Protein AF-A0A093QPG7-F1 (afdb_monomer)

Nearest PDB structures (foldseek):
  2aff-assembly1_A  TM=9.514E-01  e=7.276E-06  Homo sapiens
  2ff4-assembly1_A  TM=9.191E-01  e=1.797E-02  Mycobacterium tuberculosis H37Rv
  3gqs-assembly2_B  TM=8.517E-01  e=1.872E-01  Chlamydia trachomatis D/UW-3/CX
  3gqs-assembly1_A  TM=8.669E-01  e=5.200E-01  Chlamydia trachomatis D/UW-3/CX
  7wrg-assembly2_B  TM=7.786E-01  e=2.685E-01  Caenorhabditis elegans

Sequence (92 aa):
RKTECDIRMRLPWVSNEHCKIEINENKEAVLTNLSTVNPTQLNGVCFEQPVPLKHGDVLTIIDRSFRFEYPLQSTPKKRRSRSPKDETLQVI

InterPro domains:
  IPR000253 Forkhead-associated (FHA) domain [PF00498] (1-61)
  IPR000253 Forkhead-associated (FHA) domain [PS50006] (1-47)
  IPR008984 SMAD/FHA domain superfamily [SSF49879] (1-73)

pLDDT: mean 85.39, std 17.69, range [40.09, 98.5]

Structure (mmCIF, N/CA/C/O backbone):
data_AF-A0A093QPG7-F1
#
_entry.id   AF-A0A093QPG7-F1
#
loop_
_atom_site.group_PDB
_atom_site.id
_atom_site.type_symbol
_atom_site.label_atom_id
_atom_site.label_alt_id
_atom_site.label_comp_id
_atom_site.label_asym_id
_atom_site.label_entity_id
_atom_site.label_seq_id
_atom_site.pdbx_PDB_ins_code
_atom_site.Cartn_x
_atom_site.Cartn_y
_atom_site.Cartn_z
_atom_site.occupancy
_atom_site.B_iso_or_equiv
_atom_site.auth_seq_id
_atom_site.auth_comp_id
_atom_site.auth_asym_id
_atom_site.auth_atom_id
_atom_site.pdbx_PDB_model_num
ATOM 1 N N . ARG A 1 1 ? 12.481 -2.8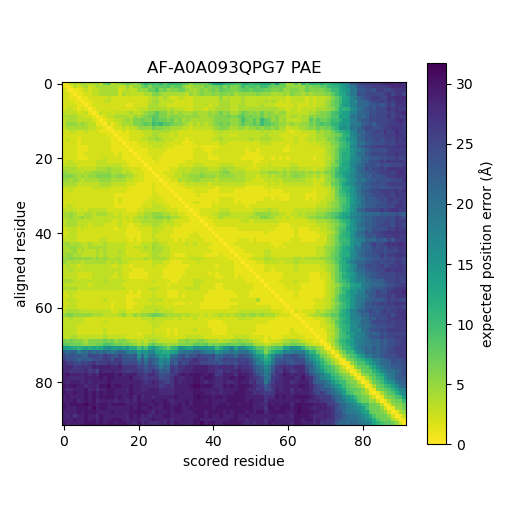36 1.151 1.00 83.00 1 ARG A N 1
ATOM 2 C CA . ARG A 1 1 ? 13.719 -3.596 1.473 1.00 83.00 1 ARG A CA 1
ATOM 3 C C . ARG A 1 1 ? 14.834 -2.746 2.059 1.00 83.00 1 ARG A C 1
ATOM 5 O O . ARG A 1 1 ? 15.662 -3.320 2.761 1.00 83.00 1 ARG A O 1
ATOM 12 N N . LYS A 1 2 ? 14.910 -1.448 1.747 1.00 88.38 2 LYS A N 1
ATOM 13 C CA . LYS A 1 2 ? 15.988 -0.616 2.276 1.00 88.38 2 LYS A CA 1
ATOM 14 C C . LYS A 1 2 ? 15.872 -0.421 3.795 1.00 88.38 2 LYS A C 1
ATOM 16 O O . LYS A 1 2 ? 14.861 -0.783 4.399 1.00 88.38 2 LYS A O 1
ATOM 21 N N . THR A 1 3 ? 16.935 0.085 4.409 1.00 90.25 3 THR A N 1
ATOM 22 C CA . THR A 1 3 ? 17.046 0.246 5.865 1.00 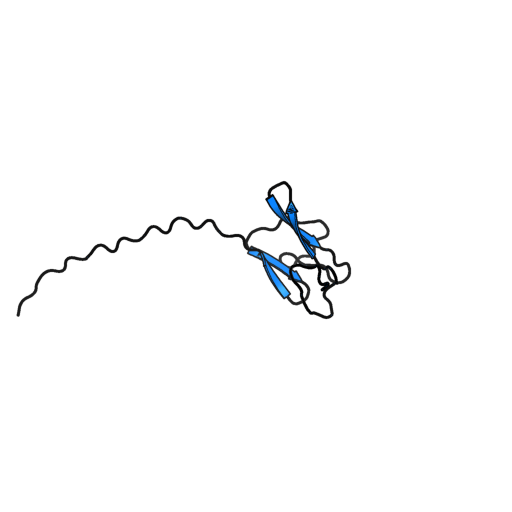90.25 3 THR A CA 1
ATOM 23 C C . THR A 1 3 ? 16.165 1.354 6.422 1.00 90.25 3 THR A C 1
ATOM 25 O O . THR A 1 3 ? 15.807 1.274 7.589 1.00 90.25 3 THR A O 1
ATOM 28 N N . GLU A 1 4 ? 15.794 2.334 5.601 1.00 91.38 4 GLU A N 1
ATOM 29 C CA . GLU A 1 4 ? 14.885 3.421 5.970 1.00 91.38 4 GLU A CA 1
ATOM 30 C C . GLU A 1 4 ? 13.412 3.002 6.052 1.00 91.38 4 GLU A C 1
ATOM 32 O O . GLU A 1 4 ? 12.610 3.739 6.609 1.00 91.38 4 GLU A O 1
ATOM 37 N N . CYS A 1 5 ? 13.029 1.839 5.510 1.00 93.50 5 CYS A N 1
ATOM 38 C CA . CYS A 1 5 ? 11.653 1.365 5.631 1.00 93.50 5 CYS A CA 1
ATOM 39 C C . CYS A 1 5 ? 11.366 0.924 7.072 1.00 93.50 5 CYS A C 1
ATOM 41 O O . CYS A 1 5 ? 12.080 0.066 7.598 1.00 93.50 5 CYS A O 1
ATOM 43 N N . ASP A 1 6 ? 10.257 1.394 7.646 1.00 94.25 6 ASP A N 1
ATOM 44 C CA . ASP A 1 6 ? 9.815 1.001 8.992 1.00 94.25 6 ASP A CA 1
ATOM 45 C C . ASP A 1 6 ? 9.580 -0.514 9.101 1.00 94.25 6 ASP A C 1
ATOM 47 O O . ASP A 1 6 ? 9.983 -1.166 10.066 1.00 94.25 6 ASP A O 1
ATOM 51 N N . ILE A 1 7 ? 8.975 -1.102 8.062 1.00 92.25 7 ILE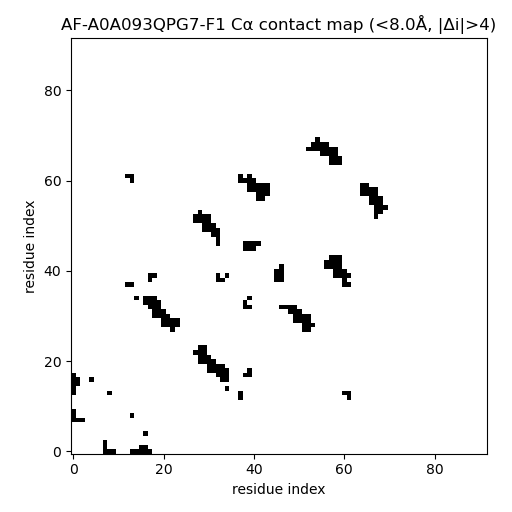 A N 1
ATOM 52 C CA . ILE A 1 7 ? 8.751 -2.544 7.944 1.00 92.25 7 ILE A CA 1
ATOM 53 C C . ILE A 1 7 ? 9.609 -3.094 6.805 1.00 92.25 7 ILE A C 1
ATOM 55 O O . ILE A 1 7 ? 9.452 -2.747 5.632 1.00 92.25 7 ILE A O 1
ATOM 59 N N . ARG A 1 8 ? 10.526 -4.004 7.147 1.00 92.31 8 ARG A N 1
ATOM 60 C CA . ARG A 1 8 ? 11.455 -4.622 6.191 1.00 92.31 8 ARG A CA 1
ATOM 61 C C . ARG A 1 8 ? 11.023 -6.041 5.839 1.00 92.31 8 ARG A C 1
ATOM 63 O O . ARG A 1 8 ? 11.070 -6.942 6.670 1.00 92.31 8 ARG A O 1
ATOM 70 N N . MET A 1 9 ? 10.690 -6.255 4.569 1.00 88.94 9 MET A N 1
ATOM 71 C CA . MET A 1 9 ? 10.353 -7.570 4.016 1.00 88.94 9 MET A CA 1
ATOM 72 C C . MET A 1 9 ? 11.513 -8.110 3.174 1.00 88.94 9 MET A C 1
ATOM 74 O O . MET A 1 9 ? 11.907 -7.486 2.189 1.00 88.94 9 MET A O 1
ATOM 78 N N . ARG A 1 10 ? 12.075 -9.266 3.547 1.00 86.81 10 ARG A N 1
ATOM 79 C CA . ARG A 1 10 ? 13.183 -9.911 2.816 1.00 86.81 10 ARG A CA 1
ATOM 80 C C . ARG A 1 10 ? 12.655 -10.932 1.812 1.00 86.81 10 ARG A C 1
ATOM 82 O O . ARG A 1 10 ? 12.641 -12.124 2.089 1.00 86.81 10 ARG A O 1
ATOM 89 N N . LEU A 1 11 ? 12.225 -10.444 0.653 1.00 87.81 11 LEU A N 1
ATOM 90 C CA . LEU A 1 11 ? 11.764 -11.269 -0.463 1.00 87.81 11 LEU A CA 1
ATOM 91 C C . LEU A 1 11 ? 12.412 -10.795 -1.775 1.00 87.81 11 LEU A C 1
ATOM 93 O O . LEU A 1 11 ? 12.673 -9.594 -1.922 1.00 87.81 11 LEU A O 1
ATOM 97 N N . PRO A 1 12 ? 12.678 -11.702 -2.732 1.00 86.00 12 PRO A N 1
ATOM 98 C CA . PRO A 1 12 ? 13.382 -11.372 -3.974 1.00 86.00 12 PRO A CA 1
ATOM 99 C C . PRO A 1 12 ? 12.635 -10.352 -4.845 1.00 86.00 12 PRO A C 1
ATOM 101 O O . PRO A 1 12 ? 13.274 -9.509 -5.473 1.00 86.00 12 PRO A O 1
ATOM 104 N N . TRP A 1 13 ? 11.302 -10.355 -4.807 1.00 89.81 13 TRP A N 1
ATOM 105 C CA . TRP A 1 13 ? 10.458 -9.546 -5.694 1.00 89.81 13 TRP A CA 1
ATOM 106 C C . TRP A 1 13 ? 9.932 -8.251 -5.065 1.00 89.81 13 TRP A C 1
ATOM 108 O O . TRP A 1 13 ? 9.335 -7.430 -5.758 1.00 89.81 13 TRP A O 1
ATOM 118 N N . VAL A 1 14 ? 10.160 -8.047 -3.763 1.00 93.75 14 VAL A N 1
ATOM 119 C CA . VAL A 1 14 ? 9.753 -6.816 -3.072 1.00 93.75 14 VAL A CA 1
ATOM 120 C C . VAL A 1 14 ? 10.689 -5.682 -3.469 1.00 93.75 14 VAL A C 1
ATOM 122 O O . VAL A 1 14 ? 11.908 -5.816 -3.409 1.00 93.75 14 VAL A O 1
ATOM 125 N N . SER A 1 15 ? 10.125 -4.537 -3.827 1.00 93.56 15 SER A N 1
ATOM 126 C CA . SER A 1 15 ? 10.889 -3.338 -4.181 1.00 93.56 15 SER A CA 1
ATOM 127 C C . SER A 1 15 ? 11.670 -2.770 -2.989 1.00 93.56 15 SER A C 1
ATOM 129 O O . SER A 1 15 ? 11.400 -3.041 -1.813 1.00 93.56 15 SER A O 1
ATOM 131 N N . ASN A 1 16 ? 12.675 -1.951 -3.290 1.00 93.81 16 ASN A N 1
ATOM 132 C CA . ASN A 1 16 ? 13.457 -1.249 -2.275 1.00 93.81 16 ASN A CA 1
ATOM 133 C C . ASN A 1 16 ? 12.578 -0.380 -1.372 1.00 93.81 16 ASN A C 1
ATOM 135 O O . ASN A 1 16 ? 12.683 -0.504 -0.153 1.00 93.81 16 ASN A O 1
ATOM 139 N N . GLU A 1 17 ? 11.644 0.343 -1.972 1.00 95.19 17 GLU A N 1
ATOM 140 C CA . GLU A 1 17 ? 10.481 0.963 -1.344 1.00 95.19 17 GLU A CA 1
ATOM 141 C C . GLU A 1 17 ? 9.275 0.465 -2.140 1.00 95.19 17 GLU A C 1
ATOM 143 O O . GLU A 1 17 ? 9.307 0.497 -3.369 1.00 95.19 17 GLU A O 1
ATOM 148 N N . HIS A 1 18 ? 8.287 -0.130 -1.473 1.00 96.88 18 HIS A N 1
ATOM 149 C CA . HIS A 1 18 ? 7.247 -0.899 -2.170 1.00 96.88 18 HIS A CA 1
ATOM 150 C C . HIS A 1 18 ? 5.872 -0.261 -2.046 1.00 96.88 18 HIS A C 1
ATOM 152 O O . HIS A 1 18 ? 5.198 -0.027 -3.042 1.00 96.88 18 HIS A O 1
ATOM 158 N N . CYS A 1 19 ? 5.492 0.097 -0.831 1.00 97.00 19 CYS A N 1
ATOM 159 C CA . CYS A 1 19 ? 4.358 0.956 -0.560 1.00 97.00 19 CYS A CA 1
ATOM 160 C C . CYS A 1 19 ? 4.634 1.739 0.716 1.00 97.00 19 CYS A C 1
ATOM 162 O O . CYS A 1 19 ? 5.569 1.425 1.460 1.00 97.00 19 CYS A O 1
ATOM 164 N N . LYS A 1 20 ? 3.805 2.743 0.961 1.00 97.25 20 LYS A N 1
ATOM 165 C CA . LYS A 1 20 ? 3.884 3.604 2.132 1.00 97.25 20 LYS A CA 1
ATOM 166 C C . LYS A 1 20 ? 2.489 3.795 2.702 1.00 97.25 20 LYS A C 1
ATOM 168 O O . LYS A 1 20 ? 1.531 3.888 1.940 1.00 97.25 20 LYS A O 1
ATOM 173 N N . ILE A 1 21 ? 2.396 3.834 4.025 1.00 97.56 21 ILE A N 1
ATOM 174 C CA . ILE A 1 21 ? 1.188 4.252 4.730 1.00 97.56 21 ILE A CA 1
ATOM 175 C C . ILE A 1 21 ? 1.531 5.543 5.463 1.00 97.56 21 ILE A C 1
ATOM 177 O O . ILE A 1 21 ? 2.498 5.573 6.221 1.00 97.56 21 ILE A O 1
ATOM 181 N N . GLU A 1 22 ? 0.756 6.595 5.234 1.00 97.31 22 GLU A N 1
ATOM 182 C CA . GLU A 1 22 ? 0.922 7.893 5.896 1.00 97.31 22 GLU A CA 1
ATOM 183 C C . GLU A 1 22 ? -0.389 8.356 6.507 1.00 97.31 22 GLU A C 1
ATOM 185 O O . GLU A 1 22 ? -1.458 7.992 6.028 1.00 97.31 22 GLU A O 1
ATOM 190 N N .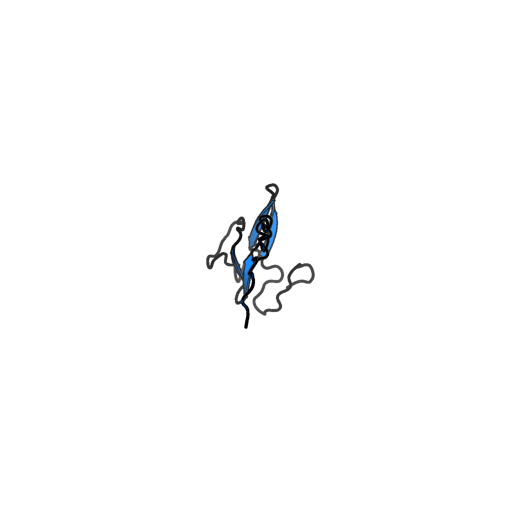 ILE A 1 23 ? -0.315 9.179 7.549 1.00 95.88 23 ILE A N 1
ATOM 191 C CA . ILE A 1 23 ? -1.494 9.857 8.083 1.00 95.88 23 ILE A CA 1
ATOM 192 C C . ILE A 1 23 ? -1.648 11.189 7.347 1.00 95.88 23 ILE A C 1
ATOM 194 O O . ILE A 1 23 ? -0.737 12.014 7.382 1.00 95.88 23 ILE A O 1
ATOM 198 N N . ASN A 1 24 ? -2.781 11.389 6.674 1.00 94.50 24 ASN A N 1
ATOM 199 C CA . ASN A 1 24 ? -3.080 12.641 5.978 1.00 94.50 24 ASN A 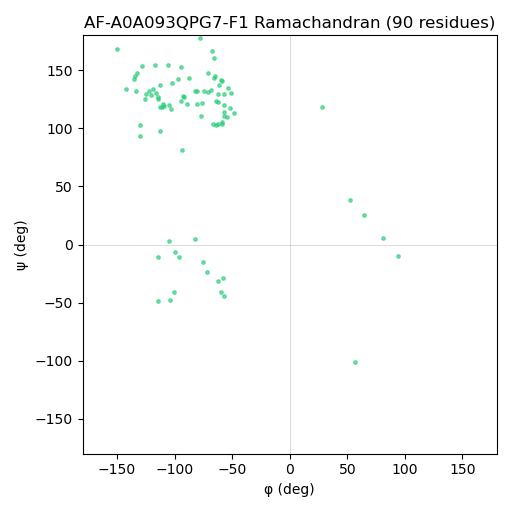CA 1
ATOM 200 C C . ASN A 1 24 ? -3.541 13.747 6.951 1.00 94.50 24 ASN A C 1
ATOM 202 O O . ASN A 1 24 ? -3.712 13.528 8.153 1.00 94.50 24 ASN A O 1
ATOM 206 N N . GLU A 1 25 ? -3.800 14.943 6.420 1.00 94.25 25 GLU A N 1
ATOM 207 C CA . GLU A 1 25 ? -4.305 16.094 7.189 1.00 94.25 25 GLU A CA 1
ATOM 208 C C . GLU A 1 25 ? -5.641 15.804 7.902 1.00 94.25 25 GLU A C 1
ATOM 210 O O . GLU A 1 25 ? -5.897 16.323 8.990 1.00 94.25 25 GLU A O 1
ATOM 215 N N . ASN A 1 26 ? -6.456 14.901 7.345 1.00 93.62 26 ASN A N 1
ATOM 216 C CA . ASN A 1 26 ? -7.735 14.461 7.908 1.00 93.62 26 ASN A CA 1
ATOM 217 C C . ASN A 1 26 ? -7.593 13.370 8.986 1.00 93.62 26 ASN A C 1
ATOM 219 O O . ASN A 1 26 ? -8.599 12.879 9.495 1.00 93.62 26 ASN A O 1
ATOM 223 N N . LYS A 1 27 ? -6.362 13.004 9.371 1.00 92.00 27 LYS A N 1
ATOM 224 C CA . LYS A 1 27 ? -6.042 11.919 10.317 1.00 92.00 27 LYS A CA 1
ATOM 225 C C . LYS A 1 27 ? -6.433 10.520 9.829 1.00 92.00 27 LYS A C 1
ATOM 227 O O . LYS A 1 27 ? -6.630 9.614 10.639 1.00 92.00 27 LYS A O 1
ATOM 232 N N . GLU A 1 28 ? -6.511 10.323 8.520 1.00 94.38 28 GLU A N 1
ATOM 233 C CA . GLU A 1 28 ? -6.763 9.024 7.902 1.00 94.38 28 GLU A CA 1
ATOM 234 C C . GLU A 1 28 ? -5.446 8.384 7.468 1.00 94.38 28 GLU A C 1
ATOM 236 O O . GLU A 1 28 ? -4.545 9.065 6.977 1.00 94.38 28 GLU A O 1
ATOM 241 N N . ALA A 1 29 ? -5.343 7.065 7.620 1.00 97.06 29 ALA A N 1
ATOM 242 C CA . ALA A 1 29 ? -4.230 6.312 7.062 1.00 97.06 29 ALA A CA 1
ATOM 243 C C . ALA A 1 29 ? -4.434 6.149 5.555 1.00 97.06 29 ALA A C 1
ATOM 245 O O . ALA A 1 29 ? -5.437 5.589 5.126 1.00 97.06 29 ALA A O 1
ATOM 246 N N . VAL A 1 30 ? -3.486 6.616 4.755 1.00 98.12 30 VAL A N 1
ATOM 247 C CA . VAL A 1 30 ? -3.516 6.567 3.294 1.00 98.12 30 VAL A CA 1
ATOM 248 C C . VAL A 1 30 ? -2.408 5.649 2.804 1.00 98.12 30 VAL A C 1
ATOM 250 O O . VAL A 1 30 ? -1.246 5.822 3.167 1.00 98.12 30 VAL A O 1
ATOM 253 N N . LEU A 1 31 ? -2.776 4.671 1.980 1.00 98.38 31 LEU A N 1
ATOM 254 C CA . LEU A 1 31 ? -1.873 3.741 1.322 1.00 98.38 31 LEU A CA 1
ATOM 255 C C . LEU A 1 31 ? -1.477 4.263 -0.061 1.00 98.38 31 LEU A C 1
ATOM 257 O O . LEU A 1 31 ? -2.335 4.507 -0.906 1.00 98.38 31 LEU A O 1
ATOM 261 N N . THR A 1 32 ? -0.174 4.317 -0.320 1.00 98.25 32 THR A N 1
ATOM 262 C CA . THR A 1 32 ? 0.404 4.666 -1.623 1.00 98.25 32 THR A CA 1
ATOM 263 C C . THR A 1 32 ? 1.268 3.517 -2.130 1.00 98.25 32 THR A C 1
ATOM 265 O O . THR A 1 32 ? 2.161 3.044 -1.420 1.00 98.25 32 THR A O 1
ATOM 268 N N . ASN A 1 33 ? 1.035 3.070 -3.365 1.00 97.56 33 ASN A N 1
ATOM 269 C CA . ASN A 1 33 ? 1.909 2.118 -4.046 1.00 97.56 33 ASN A CA 1
ATOM 270 C C . ASN A 1 33 ? 3.131 2.851 -4.628 1.00 97.56 33 ASN A C 1
ATOM 272 O O . ASN A 1 33 ? 2.987 3.871 -5.293 1.00 97.56 33 ASN A O 1
ATOM 276 N N . LEU A 1 34 ? 4.329 2.320 -4.384 1.00 96.25 34 LEU A N 1
ATOM 277 C CA . LEU A 1 34 ? 5.599 2.842 -4.910 1.00 96.25 34 LEU A CA 1
ATOM 278 C C . LEU A 1 34 ? 6.258 1.859 -5.891 1.00 96.25 34 LEU A C 1
ATOM 280 O O . LEU A 1 34 ? 7.229 2.205 -6.563 1.00 96.25 34 LEU A O 1
ATOM 284 N N . SER A 1 35 ? 5.761 0.621 -5.969 1.00 94.69 35 SER A N 1
ATOM 285 C CA . SER A 1 35 ? 6.292 -0.387 -6.880 1.00 94.69 35 SER A CA 1
ATOM 286 C C . SER A 1 35 ? 5.733 -0.221 -8.288 1.00 94.69 35 SER A C 1
ATOM 288 O O . SER A 1 35 ? 4.522 -0.155 -8.481 1.00 94.69 35 SER A O 1
ATOM 290 N N . THR A 1 36 ? 6.614 -0.245 -9.285 1.00 91.25 36 THR A N 1
ATOM 291 C CA . THR A 1 36 ? 6.248 -0.254 -10.711 1.00 91.25 36 THR A CA 1
ATOM 292 C C . THR A 1 36 ? 6.227 -1.654 -11.326 1.00 91.25 36 THR A C 1
ATOM 294 O O . THR A 1 36 ? 5.771 -1.815 -12.452 1.00 91.25 36 THR A O 1
ATOM 297 N N . VAL A 1 37 ? 6.734 -2.667 -10.613 1.00 92.50 37 VAL A N 1
ATOM 298 C CA . VAL A 1 37 ? 6.897 -4.035 -11.142 1.00 92.50 37 VAL A CA 1
ATOM 299 C C . VAL A 1 37 ? 5.824 -4.972 -10.598 1.00 92.50 37 VAL A C 1
ATOM 301 O O . VAL A 1 37 ? 5.202 -5.698 -11.360 1.00 92.50 37 VAL A O 1
ATOM 304 N N . ASN A 1 38 ? 5.603 -4.953 -9.282 1.00 93.94 38 ASN A N 1
ATOM 305 C CA . ASN A 1 38 ? 4.590 -5.767 -8.616 1.00 93.94 38 ASN A CA 1
ATOM 306 C C . ASN A 1 38 ? 3.778 -4.839 -7.710 1.00 93.94 38 ASN A C 1
ATOM 308 O O . ASN A 1 38 ? 4.231 -4.570 -6.600 1.00 93.94 38 ASN A O 1
ATOM 312 N N . PRO A 1 39 ? 2.649 -4.284 -8.176 1.00 95.56 39 PRO A N 1
ATOM 313 C CA . PRO A 1 39 ? 1.889 -3.318 -7.395 1.00 95.56 39 PRO A CA 1
ATOM 314 C C . PRO A 1 39 ? 1.307 -3.961 -6.133 1.00 95.56 39 PRO A C 1
ATOM 316 O O . PRO A 1 39 ? 0.886 -5.122 -6.146 1.00 95.56 39 PRO A O 1
ATOM 319 N N . THR A 1 40 ? 1.241 -3.186 -5.051 1.00 97.69 40 THR A N 1
ATOM 320 C CA . THR A 1 40 ? 0.470 -3.571 -3.865 1.00 97.69 40 THR A CA 1
ATOM 321 C C . THR A 1 40 ? -1.004 -3.715 -4.235 1.00 97.69 40 THR A C 1
ATOM 323 O O . THR A 1 40 ? -1.568 -2.873 -4.933 1.00 97.69 40 THR A O 1
ATOM 326 N N . GLN A 1 41 ? -1.643 -4.764 -3.729 1.00 98.19 41 GLN A N 1
ATOM 327 C CA . GLN A 1 41 ? -3.083 -4.958 -3.858 1.00 98.19 41 GLN A CA 1
ATOM 328 C C . GLN A 1 41 ? -3.766 -4.578 -2.548 1.00 98.19 41 GLN A C 1
ATOM 330 O O . GLN A 1 41 ? -3.281 -4.919 -1.469 1.00 98.19 41 GLN A O 1
ATOM 335 N N . LEU A 1 42 ? -4.904 -3.904 -2.640 1.00 98.44 42 LEU A N 1
ATOM 336 C CA . LEU A 1 42 ? -5.801 -3.640 -1.526 1.00 98.44 42 LEU A CA 1
ATOM 337 C C . LEU A 1 42 ? -7.054 -4.489 -1.721 1.00 98.44 42 LEU A C 1
ATOM 339 O O . LEU A 1 42 ? -7.740 -4.367 -2.732 1.00 98.44 42 LEU A O 1
ATOM 343 N N . ASN A 1 43 ? -7.329 -5.383 -0.775 1.00 97.88 43 ASN A N 1
ATOM 344 C CA . ASN A 1 43 ? -8.439 -6.334 -0.832 1.00 97.88 43 ASN A CA 1
ATOM 345 C C . ASN A 1 43 ? -8.465 -7.148 -2.146 1.00 97.88 43 ASN A C 1
ATOM 347 O O . ASN A 1 43 ? -9.525 -7.415 -2.705 1.00 97.88 43 ASN A O 1
ATOM 351 N N . GLY A 1 44 ? -7.281 -7.524 -2.648 1.00 96.88 44 GLY A N 1
ATOM 352 C CA . 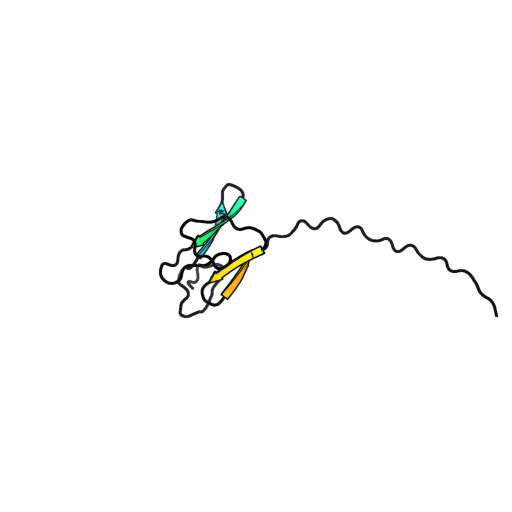GLY A 1 44 ? -7.109 -8.281 -3.895 1.00 96.88 44 GLY A CA 1
ATOM 353 C C . GLY A 1 44 ? -7.179 -7.450 -5.182 1.00 96.88 44 GLY A C 1
ATOM 354 O O . GLY A 1 44 ? -7.137 -8.021 -6.269 1.00 96.88 44 GLY A O 1
ATOM 355 N N . VAL A 1 45 ? -7.276 -6.119 -5.086 1.00 96.88 45 VAL A N 1
ATOM 356 C CA . VAL A 1 45 ? -7.392 -5.220 -6.243 1.00 96.88 45 VAL A CA 1
ATOM 357 C C . VAL A 1 45 ? -6.210 -4.250 -6.293 1.00 96.88 45 VAL A C 1
ATOM 359 O O . VAL A 1 45 ? -5.834 -3.655 -5.283 1.00 96.88 45 VAL A O 1
ATOM 362 N N . CYS A 1 46 ? -5.605 -4.085 -7.470 1.00 95.44 46 CYS A N 1
ATOM 363 C CA . CYS A 1 46 ? -4.571 -3.073 -7.696 1.00 95.44 46 CYS A CA 1
ATOM 364 C C . CYS A 1 46 ? -5.181 -1.665 -7.699 1.00 95.44 46 CYS A C 1
ATOM 366 O O . CYS A 1 46 ? -6.301 -1.463 -8.161 1.00 95.44 46 CYS A O 1
ATOM 368 N N . PHE A 1 47 ? -4.419 -0.680 -7.235 1.00 95.69 47 PHE A N 1
ATOM 369 C CA . PHE A 1 47 ? -4.825 0.722 -7.211 1.00 95.69 47 PHE A CA 1
ATOM 370 C C . PHE A 1 47 ? -3.684 1.601 -7.726 1.00 95.69 47 PHE A C 1
ATOM 372 O O . PHE A 1 47 ? -2.509 1.301 -7.514 1.00 95.69 47 PHE A O 1
ATOM 379 N N . GLU A 1 48 ? -4.035 2.680 -8.421 1.00 93.44 48 GLU A N 1
ATOM 380 C CA . GLU A 1 48 ? -3.054 3.600 -9.011 1.00 93.44 48 GLU A CA 1
ATOM 381 C C . GLU A 1 48 ? -2.859 4.857 -8.163 1.00 93.44 48 GLU A C 1
ATOM 383 O O . GLU A 1 48 ? -1.737 5.323 -7.983 1.00 93.44 48 GLU A O 1
ATOM 388 N N . GLN A 1 49 ? -3.953 5.398 -7.626 1.00 96.44 49 GLN A N 1
ATOM 389 C CA . GLN A 1 49 ? -3.941 6.594 -6.786 1.00 96.44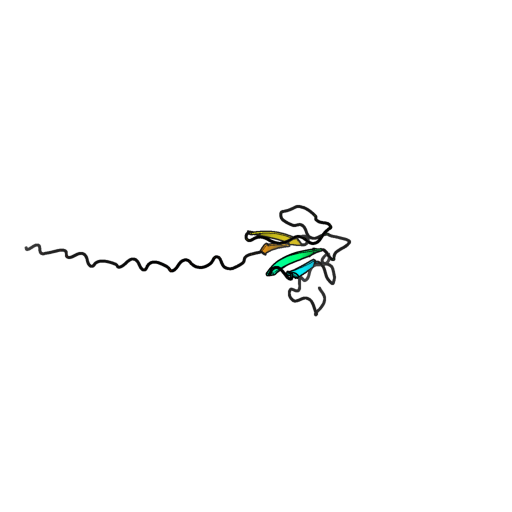 49 GLN A CA 1
ATOM 390 C C . GLN A 1 49 ? -3.877 6.217 -5.304 1.00 96.44 49 GLN A C 1
ATOM 392 O O . GLN A 1 49 ? -4.362 5.144 -4.946 1.00 96.44 49 GLN A O 1
ATOM 397 N N . PRO A 1 50 ? -3.327 7.077 -4.428 1.00 97.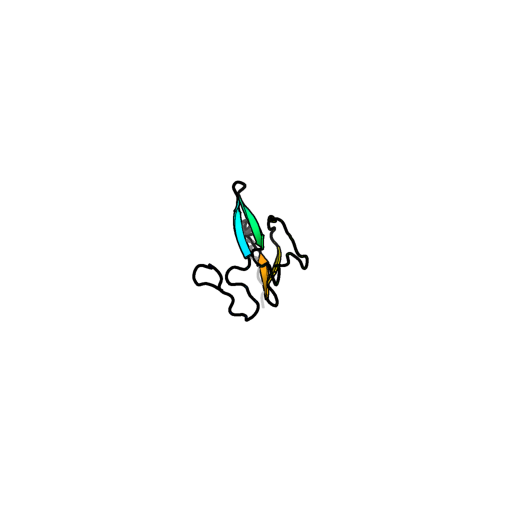81 50 PRO A N 1
ATOM 398 C CA . PRO A 1 50 ? -3.358 6.852 -2.987 1.00 97.81 50 PRO A CA 1
ATOM 399 C C . PRO A 1 50 ? -4.783 6.600 -2.467 1.00 97.81 50 PRO A C 1
ATOM 401 O O . PRO A 1 50 ? -5.713 7.322 -2.830 1.00 97.81 50 PRO A O 1
ATOM 404 N N . VAL A 1 51 ? -4.956 5.590 -1.609 1.00 97.62 51 VAL A N 1
ATOM 405 C CA . VAL A 1 51 ? -6.275 5.151 -1.115 1.00 97.62 51 VAL A CA 1
ATOM 406 C C . VAL A 1 51 ? -6.337 5.219 0.415 1.00 97.62 51 VAL A C 1
ATOM 408 O O . VAL A 1 51 ? -5.426 4.711 1.071 1.00 97.62 51 VAL A O 1
ATOM 411 N N . PRO A 1 52 ? -7.395 5.796 1.018 1.00 97.44 52 PRO A N 1
ATOM 412 C CA . PRO A 1 52 ? -7.598 5.736 2.462 1.00 97.44 52 PRO A CA 1
ATOM 413 C C . PRO A 1 52 ? -7.929 4.306 2.918 1.00 97.44 52 PRO A C 1
ATOM 415 O O . PRO A 1 52 ? -8.798 3.644 2.350 1.00 97.44 52 PRO A O 1
ATOM 418 N N . LEU A 1 53 ? -7.254 3.849 3.969 1.00 97.69 53 LEU A N 1
ATOM 419 C CA . LEU A 1 53 ? -7.430 2.536 4.583 1.00 97.69 53 LEU A CA 1
ATOM 420 C C . LEU A 1 53 ? -8.532 2.545 5.644 1.00 97.69 53 LEU A C 1
ATOM 422 O O . LEU A 1 53 ? -8.667 3.481 6.436 1.00 97.69 53 LEU A O 1
ATOM 426 N N . LYS A 1 54 ? -9.273 1.442 5.716 1.00 96.06 54 LYS A N 1
ATOM 427 C CA . LYS A 1 54 ? -10.319 1.176 6.709 1.00 96.06 54 LYS A CA 1
ATOM 428 C C . LYS A 1 54 ? -9.949 -0.024 7.573 1.00 96.06 54 LYS A C 1
ATOM 430 O O . LYS A 1 54 ? -9.205 -0.907 7.154 1.00 96.06 54 LYS A O 1
ATOM 435 N N . HIS A 1 55 ? -10.482 -0.079 8.796 1.00 96.00 55 HIS A N 1
ATOM 436 C CA . HIS A 1 55 ? -10.273 -1.241 9.662 1.00 96.00 55 HIS A CA 1
ATOM 437 C C . HIS A 1 55 ? -10.745 -2.518 8.967 1.00 96.00 55 HIS A C 1
ATOM 439 O O . HIS A 1 55 ? -11.878 -2.592 8.494 1.00 96.00 55 HIS A O 1
ATOM 445 N N . GLY A 1 56 ? -9.871 -3.520 8.952 1.00 96.88 56 GLY A N 1
ATOM 446 C CA . GLY A 1 56 ? -10.112 -4.806 8.314 1.00 96.88 56 GLY A CA 1
ATOM 447 C C . GLY A 1 56 ? -9.582 -4.910 6.886 1.00 96.88 56 GLY A C 1
ATOM 448 O O . GLY A 1 56 ? -9.526 -6.030 6.382 1.00 96.88 56 GLY A O 1
ATOM 449 N N . ASP A 1 57 ? -9.146 -3.810 6.263 1.00 98.12 57 ASP A N 1
ATOM 450 C CA . ASP A 1 57 ? -8.557 -3.854 4.924 1.00 98.12 57 ASP A CA 1
ATOM 451 C C . ASP A 1 57 ? -7.311 -4.739 4.888 1.00 98.12 57 ASP A C 1
ATOM 453 O O . ASP A 1 57 ? -6.489 -4.738 5.809 1.00 98.12 57 ASP A O 1
ATOM 457 N N . VAL A 1 58 ? -7.154 -5.482 3.796 1.00 98.50 58 VAL A N 1
ATOM 458 C CA . VAL A 1 58 ? -6.027 -6.388 3.585 1.00 98.50 58 VAL A CA 1
ATOM 459 C C . VAL A 1 58 ? -5.138 -5.854 2.476 1.00 98.50 58 VAL A C 1
ATOM 461 O O . VAL A 1 58 ? -5.549 -5.746 1.325 1.00 98.50 58 VAL A O 1
ATOM 464 N N . LEU A 1 59 ? -3.894 -5.554 2.824 1.00 97.81 59 LEU A N 1
ATOM 465 C CA . LEU A 1 59 ? -2.847 -5.172 1.894 1.00 97.81 59 LEU A CA 1
ATOM 466 C C . LEU A 1 59 ? -2.052 -6.415 1.515 1.00 97.81 59 LEU A C 1
ATOM 468 O O . LEU A 1 59 ? -1.477 -7.062 2.390 1.00 97.81 59 LEU A O 1
ATOM 472 N N . THR A 1 60 ? -1.961 -6.725 0.229 1.00 97.56 60 THR A N 1
ATOM 473 C CA . THR A 1 60 ? -1.145 -7.830 -0.273 1.00 97.56 60 THR A CA 1
ATOM 474 C C . THR A 1 60 ? 0.059 -7.287 -1.031 1.00 97.56 60 THR A C 1
ATOM 476 O O . THR A 1 60 ? -0.065 -6.566 -2.019 1.00 97.56 60 THR A O 1
ATOM 479 N N . ILE A 1 61 ? 1.241 -7.654 -0.546 1.00 96.12 61 ILE A N 1
ATOM 480 C CA . ILE A 1 61 ? 2.546 -7.373 -1.134 1.00 96.12 61 ILE A CA 1
ATOM 481 C C . ILE A 1 61 ? 3.111 -8.719 -1.585 1.00 96.12 61 ILE A C 1
ATOM 483 O O . ILE A 1 61 ? 3.659 -9.475 -0.779 1.00 96.12 61 ILE A O 1
ATOM 487 N N . ILE A 1 62 ? 2.957 -9.020 -2.875 1.00 93.88 62 ILE A N 1
ATOM 488 C CA . ILE A 1 62 ? 3.373 -10.284 -3.506 1.00 93.88 62 ILE A CA 1
ATOM 489 C C . ILE A 1 62 ? 2.717 -11.493 -2.814 1.00 93.88 62 ILE A C 1
ATOM 491 O O . ILE A 1 62 ? 1.550 -11.768 -3.061 1.00 93.88 62 ILE A O 1
ATOM 495 N N . ASP A 1 63 ? 3.429 -12.203 -1.940 1.00 91.31 63 ASP A N 1
ATOM 496 C CA . ASP A 1 63 ? 2.982 -13.421 -1.255 1.00 91.31 63 ASP A CA 1
ATOM 497 C C . ASP A 1 63 ? 2.618 -13.172 0.219 1.00 91.31 63 ASP A C 1
ATOM 499 O O . ASP A 1 63 ? 2.291 -14.105 0.956 1.00 91.31 63 ASP A O 1
ATOM 503 N N . ARG A 1 64 ? 2.682 -11.916 0.680 1.00 94.25 64 ARG A N 1
ATOM 504 C CA . ARG A 1 64 ? 2.377 -11.538 2.064 1.00 94.25 64 ARG A CA 1
ATOM 505 C C . ARG A 1 64 ? 1.176 -10.626 2.128 1.00 94.25 64 ARG A C 1
ATOM 507 O O . ARG A 1 64 ? 1.127 -9.608 1.450 1.00 94.25 64 ARG A O 1
ATOM 514 N N . SER A 1 65 ? 0.247 -10.982 3.006 1.00 96.38 65 SER A N 1
ATOM 515 C CA . SER A 1 65 ? -0.933 -10.178 3.295 1.00 96.38 65 SER A CA 1
ATOM 516 C C . SER A 1 65 ? -0.869 -9.629 4.713 1.00 96.38 65 SER A C 1
ATOM 518 O O . SER A 1 65 ? -0.509 -10.344 5.650 1.00 96.38 65 SER A O 1
ATOM 520 N N . PHE A 1 66 ? -1.227 -8.361 4.857 1.00 96.94 66 PHE A N 1
ATOM 521 C CA . PHE A 1 66 ? -1.247 -7.615 6.107 1.00 96.94 66 PHE A CA 1
ATOM 522 C C . PHE A 1 66 ? -2.641 -7.037 6.293 1.00 96.94 66 PHE A C 1
ATOM 524 O O . PHE A 1 66 ? -3.163 -6.396 5.386 1.00 96.94 66 PHE A O 1
ATOM 531 N N . ARG A 1 67 ? -3.243 -7.244 7.463 1.00 97.69 67 ARG A N 1
ATOM 532 C CA . ARG A 1 67 ? -4.523 -6.622 7.799 1.00 97.69 67 ARG A CA 1
ATOM 533 C C . ARG A 1 67 ? -4.274 -5.303 8.517 1.00 97.69 67 ARG A C 1
ATOM 535 O O . ARG A 1 67 ? -3.552 -5.274 9.511 1.00 97.69 67 ARG A O 1
ATOM 542 N N . PHE A 1 68 ? -4.876 -4.230 8.025 1.00 97.06 68 PHE A N 1
ATOM 543 C CA . PHE A 1 68 ? -4.862 -2.935 8.682 1.00 97.06 68 PHE A CA 1
ATOM 544 C C . PHE A 1 68 ? -5.914 -2.905 9.792 1.00 97.06 68 PHE A C 1
ATOM 546 O O . PHE A 1 68 ? -7.106 -3.097 9.555 1.00 97.06 68 PHE A O 1
ATOM 553 N N . GLU A 1 69 ? -5.473 -2.659 11.023 1.00 95.00 69 GLU A N 1
ATOM 554 C CA . GLU A 1 69 ? -6.350 -2.558 12.185 1.00 95.00 69 GLU A CA 1
ATOM 555 C C . GLU A 1 69 ? -5.984 -1.329 13.012 1.00 95.00 69 GLU A C 1
ATOM 557 O O . GLU A 1 69 ? -4.825 -1.120 13.362 1.00 95.00 69 GLU A O 1
ATOM 562 N N . TYR A 1 70 ? -6.992 -0.544 13.380 1.00 89.75 70 TYR A N 1
ATOM 563 C CA . TYR A 1 70 ? -6.909 0.398 14.490 1.00 89.75 70 TYR A CA 1
ATOM 564 C C . TYR A 1 70 ? -7.705 -0.129 15.692 1.00 89.75 70 TYR A C 1
ATOM 566 O O . TYR A 1 70 ? -8.645 -0.912 15.503 1.00 89.75 70 TYR A O 1
ATOM 574 N N . PRO A 1 71 ? -7.357 0.287 16.926 1.00 86.62 71 PRO A N 1
ATOM 575 C CA . PRO A 1 71 ? -8.075 -0.128 18.120 1.00 86.62 71 PRO A CA 1
ATOM 576 C C . PRO A 1 71 ? -9.553 0.248 18.003 1.00 86.62 71 PRO A C 1
ATOM 578 O O . PRO A 1 71 ? -9.898 1.427 17.897 1.00 86.62 71 PRO A O 1
ATOM 581 N N . LEU A 1 72 ? -10.440 -0.746 18.053 1.00 76.50 72 LEU A N 1
ATOM 582 C CA . LEU A 1 72 ? -11.849 -0.481 18.315 1.00 76.50 72 LEU A CA 1
ATOM 583 C C . LEU A 1 72 ? -11.912 0.095 19.726 1.00 76.50 72 LEU A C 1
ATOM 585 O O . LEU A 1 72 ? -11.390 -0.528 20.655 1.00 76.50 72 LEU A O 1
ATOM 589 N N . GLN A 1 73 ? -12.489 1.291 19.883 1.00 68.88 73 GLN A N 1
ATOM 590 C CA . GLN A 1 73 ? -12.667 1.895 21.201 1.00 68.88 73 GLN A CA 1
ATOM 591 C C . GLN A 1 73 ? -13.283 0.838 22.115 1.00 68.88 73 GLN A C 1
ATOM 593 O O . GLN A 1 73 ? -14.400 0.373 21.883 1.00 68.88 73 GLN A O 1
ATOM 598 N N . SER A 1 74 ? -12.519 0.397 23.115 1.00 58.09 74 SER A N 1
ATOM 599 C CA . SER A 1 74 ? -12.990 -0.602 24.056 1.00 58.09 74 SER A CA 1
ATOM 600 C C . SER A 1 74 ? -14.157 0.021 24.802 1.00 58.09 74 SER A C 1
ATOM 602 O O . SER A 1 74 ? -13.948 0.855 25.685 1.00 58.09 74 SER A O 1
ATOM 604 N N . THR A 1 75 ? -15.387 -0.357 24.453 1.00 59.34 75 THR A N 1
ATOM 605 C CA . THR A 1 75 ? -16.543 -0.041 25.290 1.00 59.34 75 THR A CA 1
ATOM 606 C C . THR A 1 75 ? -16.196 -0.492 26.710 1.00 59.34 75 THR A C 1
ATOM 608 O O . THR A 1 75 ? -15.721 -1.629 26.855 1.00 59.34 75 THR A O 1
ATOM 611 N N . PRO A 1 76 ? -16.372 0.348 27.746 1.00 58.19 76 PRO A N 1
ATOM 612 C CA . PRO A 1 76 ? -16.018 -0.027 29.106 1.00 58.19 76 PRO A CA 1
ATOM 613 C C . PRO A 1 76 ? -16.677 -1.368 29.435 1.00 58.19 76 PRO A C 1
ATOM 615 O O . PRO A 1 76 ? -17.902 -1.492 29.387 1.00 58.19 76 PRO A O 1
ATOM 618 N N . LYS A 1 77 ? -15.874 -2.402 29.715 1.00 57.31 77 LYS A N 1
ATOM 619 C CA . LYS A 1 77 ? -16.393 -3.715 30.110 1.00 57.31 77 LYS A CA 1
ATOM 620 C C . LYS A 1 77 ? -17.238 -3.515 31.368 1.00 57.31 77 LYS A C 1
ATOM 622 O O . LYS A 1 77 ? -16.691 -3.316 32.451 1.00 57.31 77 LYS A O 1
ATOM 627 N N . LYS A 1 78 ? -18.567 -3.570 31.236 1.00 52.59 78 LYS A N 1
ATOM 628 C CA . LYS A 1 78 ? -19.496 -3.591 32.371 1.00 52.59 78 LYS A CA 1
ATOM 629 C C . LYS A 1 78 ? -19.126 -4.823 33.204 1.00 52.59 78 LYS A C 1
ATOM 631 O O . LYS A 1 78 ? -19.380 -5.950 32.779 1.00 52.59 78 LYS A O 1
ATOM 636 N N . ARG A 1 79 ? -18.437 -4.627 34.338 1.00 54.00 79 ARG A N 1
ATOM 637 C CA . ARG A 1 79 ? -18.121 -5.704 35.289 1.00 54.00 79 ARG A CA 1
ATOM 638 C C . ARG A 1 79 ? -19.457 -6.356 35.640 1.00 54.00 79 ARG A C 1
ATOM 640 O O . ARG A 1 79 ? -20.285 -5.720 36.284 1.00 54.00 79 ARG A O 1
ATOM 647 N N . ARG A 1 80 ? -19.701 -7.590 35.183 1.00 55.62 80 ARG A N 1
ATOM 648 C CA . ARG A 1 80 ? -20.816 -8.388 35.702 1.00 55.62 80 ARG A CA 1
ATOM 649 C C . ARG A 1 80 ? -20.522 -8.589 37.186 1.00 55.62 80 ARG A C 1
ATOM 651 O O . ARG A 1 80 ? -19.620 -9.348 37.533 1.00 55.62 80 ARG A O 1
ATOM 658 N N . SER A 1 81 ? -21.225 -7.858 38.043 1.00 57.66 81 SER A N 1
ATOM 659 C CA . SER A 1 81 ? -21.282 -8.141 39.469 1.00 57.66 81 SER A CA 1
ATOM 660 C C . SER A 1 81 ? -21.797 -9.569 39.616 1.00 57.66 81 SER A C 1
ATOM 662 O O . SER A 1 81 ? -22.941 -9.860 39.268 1.00 57.66 81 SER A O 1
ATOM 664 N N . ARG A 1 82 ? -20.935 -10.485 40.064 1.00 53.59 82 ARG A N 1
ATOM 665 C CA . ARG A 1 82 ? -21.391 -11.766 40.600 1.00 53.59 82 ARG A CA 1
ATOM 666 C C . ARG A 1 82 ? -22.135 -11.434 41.889 1.00 53.59 82 ARG A C 1
ATOM 668 O O . ARG A 1 82 ? -21.499 -11.093 42.880 1.00 53.59 82 ARG A O 1
ATOM 675 N N . SER A 1 83 ? -23.460 -11.469 41.848 1.00 57.38 83 SER A N 1
ATOM 676 C CA . SER A 1 83 ? -24.274 -11.517 43.058 1.00 57.38 83 SER A CA 1
ATOM 677 C C . SER A 1 83 ? -23.941 -12.825 43.790 1.00 57.38 83 SER A C 1
ATOM 679 O O . SER A 1 83 ? -23.942 -13.872 43.133 1.00 57.38 83 SER A O 1
ATOM 681 N N . PRO A 1 84 ? -23.633 -12.811 45.097 1.00 49.75 84 PRO A N 1
ATOM 682 C CA . PRO A 1 84 ? -23.576 -14.036 45.882 1.00 49.75 84 PRO A CA 1
ATOM 683 C C . PRO A 1 84 ? -24.979 -14.647 45.881 1.00 49.75 84 PRO A C 1
ATOM 685 O O . PRO A 1 84 ? -25.942 -13.968 46.238 1.00 49.75 84 PRO A O 1
ATOM 688 N N . LYS A 1 85 ? -25.118 -15.893 45.421 1.00 48.59 85 LYS A N 1
ATOM 689 C CA . LYS A 1 85 ? -26.332 -16.660 45.688 1.00 48.59 85 LYS A CA 1
ATOM 690 C C . LYS A 1 85 ? -26.245 -17.140 47.131 1.00 48.59 85 LYS A C 1
ATOM 692 O O . LYS A 1 85 ? -25.386 -17.951 47.459 1.00 48.59 85 LYS A O 1
ATOM 697 N N . ASP A 1 86 ? -27.106 -16.560 47.951 1.00 51.84 86 ASP A N 1
ATOM 698 C CA . ASP A 1 86 ? -27.582 -17.118 49.207 1.00 51.84 86 ASP A CA 1
ATOM 699 C C . ASP A 1 86 ? -28.211 -18.487 48.888 1.00 51.84 86 ASP A C 1
ATOM 701 O O . ASP A 1 86 ? -29.181 -18.552 48.130 1.00 51.84 86 ASP A O 1
ATOM 705 N N . GLU A 1 87 ? -27.617 -19.582 49.365 1.00 51.84 87 GLU A N 1
ATOM 706 C CA . GLU A 1 87 ? -28.278 -20.888 49.371 1.00 51.84 87 GLU A CA 1
ATOM 707 C C . GLU A 1 87 ? -28.160 -21.492 50.773 1.00 51.84 87 GLU A C 1
ATOM 709 O O . GLU A 1 87 ? -27.112 -21.932 51.243 1.00 51.84 87 GLU A O 1
ATOM 714 N N . THR A 1 88 ? -29.293 -21.380 51.449 1.00 50.59 88 THR A N 1
ATOM 715 C CA . THR A 1 88 ? -29.685 -21.871 52.761 1.00 50.59 88 THR A CA 1
ATOM 716 C C . THR A 1 88 ? -29.602 -23.396 52.899 1.00 50.59 88 THR A C 1
ATOM 718 O O . THR A 1 88 ? -30.032 -24.115 52.006 1.00 50.59 88 THR A O 1
ATOM 721 N N . LEU A 1 89 ? -29.148 -23.844 54.080 1.00 46.56 89 LEU A N 1
ATOM 722 C CA . LEU A 1 89 ? -29.631 -24.985 54.887 1.00 46.56 89 LEU A CA 1
ATOM 723 C C . LEU A 1 89 ? -30.300 -26.168 54.159 1.00 46.56 89 LEU A C 1
ATOM 725 O O . LEU A 1 89 ? -31.447 -26.032 53.746 1.00 46.56 89 LEU A O 1
ATOM 729 N N . GLN A 1 90 ? -29.710 -27.371 54.260 1.00 43.25 90 GLN A N 1
ATOM 730 C CA . GLN A 1 90 ? -30.464 -28.583 54.621 1.00 43.25 90 GLN A CA 1
ATOM 731 C C . GLN A 1 90 ? -29.664 -29.520 55.541 1.00 43.25 90 GLN A C 1
ATOM 733 O O . GLN A 1 90 ? -28.484 -29.794 55.342 1.00 43.25 90 GLN A O 1
ATOM 738 N N . VAL A 1 91 ? -30.388 -29.946 56.572 1.00 40.09 91 VAL A N 1
ATOM 739 C CA . VAL A 1 91 ? -30.121 -30.945 57.611 1.00 40.09 91 VAL A CA 1
ATOM 740 C C . VAL A 1 91 ? -30.016 -32.349 57.001 1.00 40.09 91 VAL A C 1
ATOM 742 O O . VAL A 1 91 ? -30.785 -32.642 56.089 1.00 40.09 91 VAL A O 1
ATOM 745 N N . ILE A 1 92 ? -29.117 -33.191 57.529 1.00 45.12 92 ILE A N 1
ATOM 746 C CA . ILE A 1 92 ? -29.357 -34.512 58.166 1.00 45.12 92 ILE A CA 1
ATOM 747 C C . ILE A 1 92 ? -28.130 -34.835 59.025 1.00 45.12 92 ILE A C 1
ATOM 749 O O . ILE A 1 92 ? -26.998 -34.665 58.520 1.00 45.12 92 ILE A O 1
#

Foldseek 3Di:
DAPPDPDDDPDPPADNQAKDWDQDPVRFTKIGGPDPPFTKAKQNHGDHDIDTDDQQIWIDDPPDIDGDHDDDPPDPPPPPPPDDDDDDDDDD

Radius of gyration: 23.67 Å; Cα contacts (8 Å, |Δi|>4): 123; chains: 1; bounding box: 48×51×69 Å

Mean predicted aligned error: 10.2 Å

Solvent-accessible surface area (backbone atoms only — not comparable to full-atom values): 6130 Å² total; per-residue (Å²): 65,42,90,86,44,94,73,69,57,96,52,95,80,58,38,59,62,34,62,49,76,45,71,48,96,87,72,44,45,30,41,35,69,60,31,91,86,65,61,41,18,53,74,86,38,77,64,89,66,73,40,78,64,51,78,69,40,36,40,31,54,89,94,45,76,45,72,43,74,68,86,72,81,75,70,80,78,77,76,79,7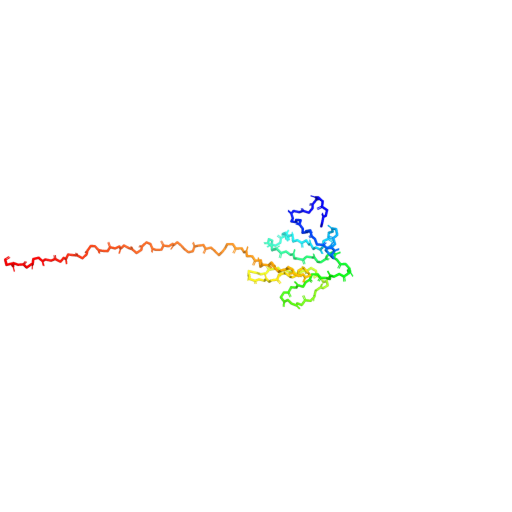7,79,73,83,80,86,78,81,87,84,90,134

Secondary structure (DSSP, 8-state):
--TT-SS----TTS-SS-EEEEE-TTS-EEEEE--SSSPPEETTEE-SS-EE--TT-EEEETTEEEE-------------------------

Organism: NCBI:txid328815